Protein AF-G0MZR7-F1 (afdb_monomer_lite)

Secondary structure (DSSP, 8-state):
-------HHHHHHHHHHHHHHHHHHHHHHHHHHHHHHHHHHHHHHHHTTTTS-HHHHHHHHHHHHHHHHHTTTHHHHHHHHHHHHHHHHHHHHHHHHHT---HHHHHHHHHHH--

Radius of gyration: 26.28 Å; chains: 1; bounding box: 62×35×74 Å

Sequence (115 aa):
MVHNVYDTESRYKSYESYLATKAVCIIILSQVVCLFATSAVPMVFKQFQNEMPPIVYHLVIAYQAGLTYANFLVPIIIWYQTDRISERRRIMINKLKEQTESADDHFASLEIYWR

Structure (mmCIF, N/CA/C/O backbone):
data_AF-G0MZR7-F1
#
_entry.id   AF-G0MZR7-F1
#
loop_
_atom_site.group_PDB
_atom_site.id
_atom_site.type_symbol
_atom_site.label_atom_id
_atom_site.label_alt_id
_atom_site.label_comp_id
_atom_site.label_asym_id
_atom_site.label_entity_id
_atom_site.label_seq_id
_atom_site.pdbx_PDB_ins_code
_atom_site.Cartn_x
_atom_site.Cartn_y
_atom_site.Cartn_z
_atom_site.occupancy
_atom_site.B_iso_or_equiv
_atom_site.auth_seq_id
_atom_site.auth_comp_id
_atom_site.auth_asym_id
_atom_site.auth_atom_id
_atom_site.pdbx_PDB_model_num
ATOM 1 N N . MET A 1 1 ? 41.583 9.448 -25.853 1.00 38.22 1 MET A N 1
ATOM 2 C CA . MET A 1 1 ? 40.249 9.758 -26.406 1.00 38.22 1 MET A CA 1
ATOM 3 C C . MET A 1 1 ? 39.275 8.756 -25.799 1.00 38.22 1 MET A C 1
ATOM 5 O O . MET A 1 1 ? 39.161 7.645 -26.293 1.00 38.22 1 MET A O 1
ATOM 9 N N . VAL A 1 2 ? 38.707 9.073 -24.633 1.00 40.06 2 VAL A N 1
ATOM 10 C CA . VAL A 1 2 ? 37.768 8.171 -23.948 1.00 40.06 2 VAL A CA 1
ATOM 11 C C . VAL A 1 2 ? 36.436 8.305 -24.674 1.00 40.06 2 VAL A C 1
ATOM 13 O O . VAL A 1 2 ? 35.777 9.334 -24.557 1.00 40.06 2 VAL A O 1
ATOM 16 N N . HIS A 1 3 ? 36.076 7.308 -25.482 1.00 42.59 3 HIS A N 1
ATOM 17 C CA . HIS A 1 3 ? 34.699 7.147 -25.937 1.00 42.59 3 HIS A CA 1
ATOM 18 C C . HIS A 1 3 ? 33.857 6.883 -24.687 1.00 42.59 3 HIS A C 1
ATOM 20 O O . HIS A 1 3 ? 33.783 5.757 -24.202 1.00 42.59 3 HIS A O 1
ATOM 26 N N . ASN A 1 4 ? 33.275 7.942 -24.125 1.00 48.44 4 ASN A N 1
ATOM 27 C CA . ASN A 1 4 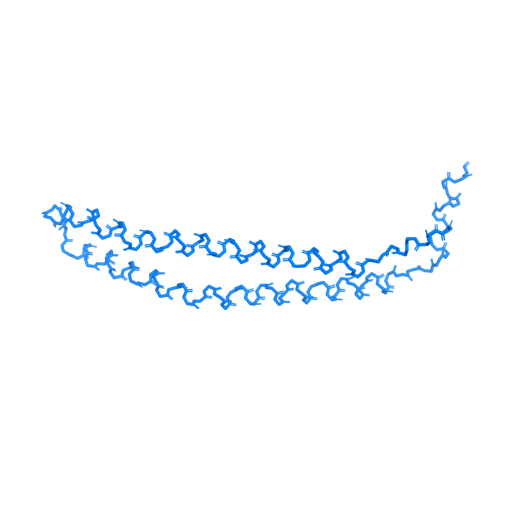? 32.196 7.824 -23.158 1.00 48.44 4 ASN A CA 1
ATOM 28 C C . ASN A 1 4 ? 30.979 7.336 -23.947 1.00 48.44 4 ASN A C 1
ATOM 30 O O . ASN A 1 4 ? 30.172 8.137 -24.415 1.00 48.44 4 ASN A O 1
ATOM 34 N N . VAL A 1 5 ? 30.934 6.028 -24.214 1.00 55.22 5 VAL A N 1
ATOM 35 C CA . VAL A 1 5 ? 29.767 5.369 -24.798 1.00 55.22 5 VAL A CA 1
ATOM 36 C C . VAL A 1 5 ? 28.619 5.699 -23.859 1.00 55.22 5 VAL A C 1
ATOM 38 O O . VAL A 1 5 ? 28.628 5.307 -22.695 1.00 55.22 5 VAL A O 1
ATOM 41 N N . TYR A 1 6 ? 27.698 6.533 -24.336 1.00 52.56 6 TYR A N 1
ATOM 42 C CA . TYR A 1 6 ? 26.562 7.006 -23.564 1.00 52.56 6 TYR A CA 1
ATOM 43 C C . TYR A 1 6 ? 25.632 5.810 -23.346 1.00 52.56 6 TYR A C 1
ATOM 45 O O . TYR A 1 6 ? 24.754 5.525 -24.159 1.00 52.56 6 TYR A O 1
ATOM 53 N N . ASP A 1 7 ? 25.904 5.050 -22.286 1.00 58.25 7 ASP A N 1
ATOM 54 C CA . ASP A 1 7 ? 25.252 3.780 -22.007 1.00 58.25 7 ASP A CA 1
ATOM 55 C C . ASP A 1 7 ? 23.853 4.041 -21.445 1.00 58.25 7 ASP A C 1
ATOM 57 O O . ASP A 1 7 ? 23.613 4.151 -20.234 1.00 58.25 7 ASP A O 1
ATOM 61 N N . THR A 1 8 ? 22.931 4.240 -22.383 1.00 62.47 8 THR A N 1
ATOM 62 C CA . THR A 1 8 ? 21.508 4.460 -22.137 1.00 62.47 8 THR A CA 1
ATOM 63 C C . THR A 1 8 ? 20.928 3.348 -21.270 1.00 62.47 8 THR A C 1
ATOM 65 O O . THR A 1 8 ? 20.124 3.639 -20.383 1.00 62.47 8 THR A O 1
ATOM 68 N N . GLU A 1 9 ? 21.393 2.109 -21.429 1.00 62.38 9 GLU A N 1
ATOM 69 C CA . GLU A 1 9 ? 20.924 0.952 -20.669 1.00 62.38 9 GLU A CA 1
ATOM 70 C C . GLU A 1 9 ? 21.202 1.110 -19.163 1.00 62.38 9 GLU A C 1
ATOM 72 O O . GLU A 1 9 ? 20.303 0.920 -18.336 1.00 62.38 9 GLU A O 1
ATOM 77 N N . SER A 1 10 ? 22.400 1.581 -18.793 1.00 63.94 10 SER A N 1
ATOM 78 C CA . SER A 1 10 ? 22.762 1.831 -17.386 1.00 63.94 10 SER A CA 1
ATOM 79 C C . SER A 1 10 ? 21.918 2.940 -16.737 1.00 63.94 10 SER A C 1
ATOM 81 O O . SER A 1 10 ? 21.515 2.841 -15.568 1.00 63.94 10 SER A O 1
ATOM 83 N N . ARG A 1 11 ? 21.593 3.990 -17.504 1.00 65.75 11 ARG A N 1
ATOM 84 C CA . ARG A 1 11 ? 20.815 5.139 -17.023 1.00 65.75 11 ARG A CA 1
ATOM 85 C C . ARG A 1 11 ? 19.345 4.770 -16.842 1.00 65.75 11 ARG A C 1
ATOM 87 O O . ARG A 1 11 ? 18.748 5.131 -15.827 1.00 65.75 11 ARG A O 1
ATOM 94 N N . TYR A 1 12 ? 18.788 3.995 -17.771 1.00 64.56 12 TYR A N 1
ATOM 95 C CA . TYR A 1 12 ? 17.428 3.467 -17.661 1.00 64.56 12 TYR A CA 1
ATOM 96 C C . TYR A 1 12 ? 17.287 2.491 -16.489 1.00 64.56 12 TYR A C 1
ATOM 98 O O . TYR A 1 12 ? 16.330 2.603 -15.724 1.00 64.56 12 TYR A O 1
ATOM 106 N N . LYS A 1 13 ? 18.269 1.607 -16.274 1.00 71.12 13 LYS A N 1
ATOM 107 C CA . LYS A 1 13 ? 18.287 0.678 -15.132 1.00 71.12 13 LYS A CA 1
ATOM 108 C C . LYS A 1 13 ? 18.361 1.401 -13.784 1.00 71.12 13 LYS A C 1
ATOM 110 O O . LYS A 1 13 ? 17.680 1.016 -12.830 1.00 71.12 13 LYS A O 1
ATOM 115 N N . SER A 1 14 ? 19.148 2.474 -13.704 1.00 72.25 14 SER A N 1
ATOM 116 C CA . SER A 1 14 ? 19.223 3.315 -12.501 1.00 72.25 14 SER A CA 1
ATOM 117 C C . SER A 1 14 ? 17.907 4.051 -12.236 1.00 72.25 14 SER A C 1
ATOM 119 O O . SER A 1 14 ? 17.446 4.097 -11.097 1.00 72.25 14 SER A O 1
ATOM 121 N N . TYR A 1 15 ? 17.260 4.577 -13.280 1.00 70.44 15 TYR A N 1
ATOM 122 C CA . TYR A 1 15 ? 15.958 5.236 -13.161 1.00 70.44 15 TYR A CA 1
ATOM 123 C C . TYR A 1 15 ? 14.841 4.264 -12.745 1.00 70.44 15 TYR A C 1
ATOM 125 O O . TYR A 1 15 ? 14.002 4.600 -11.913 1.00 70.44 15 TYR A O 1
ATOM 133 N N . GLU A 1 16 ? 14.856 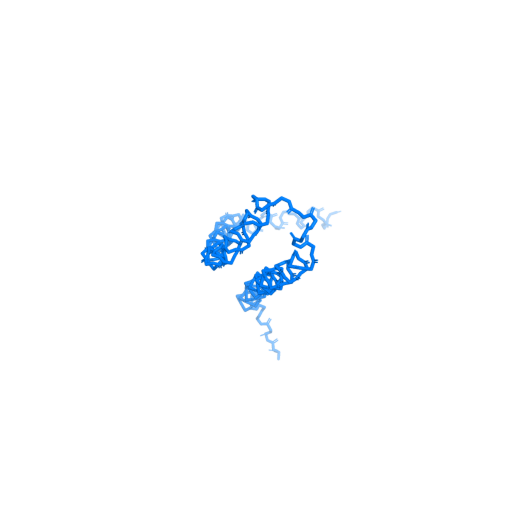3.036 -13.263 1.00 65.88 16 GLU A N 1
ATOM 134 C CA . GLU A 1 16 ? 13.931 1.966 -12.875 1.00 65.88 16 GLU A CA 1
ATOM 135 C C . GLU A 1 16 ? 14.123 1.549 -11.417 1.00 65.88 16 GLU A C 1
ATOM 137 O O . GLU A 1 16 ? 13.154 1.460 -10.663 1.00 65.88 16 GLU A O 1
ATOM 142 N N . SER A 1 17 ? 15.377 1.381 -10.994 1.00 74.19 17 SER A N 1
ATOM 143 C CA . SER A 1 17 ? 15.709 1.076 -9.600 1.00 74.19 17 SER A CA 1
ATOM 144 C C . SER A 1 17 ? 15.252 2.202 -8.671 1.00 74.19 17 SER A C 1
ATOM 146 O O . SER A 1 17 ? 14.698 1.940 -7.605 1.00 74.19 17 SER A O 1
ATOM 148 N N . TYR A 1 18 ? 15.405 3.459 -9.096 1.00 79.06 18 TYR A N 1
ATOM 149 C CA . TYR A 1 18 ? 14.901 4.620 -8.368 1.00 79.06 18 TYR A CA 1
ATOM 150 C C . TYR A 1 18 ? 13.370 4.636 -8.276 1.00 79.06 18 TYR A C 1
ATOM 152 O O . TYR A 1 18 ? 12.828 4.839 -7.191 1.00 79.06 18 TYR A O 1
ATOM 160 N N . LEU A 1 19 ? 12.656 4.394 -9.381 1.00 73.62 19 LEU A N 1
ATOM 161 C CA . LEU A 1 19 ? 11.192 4.417 -9.403 1.00 73.62 19 LEU A CA 1
ATOM 162 C C . LEU A 1 19 ? 10.593 3.276 -8.569 1.00 73.62 19 LEU A C 1
ATOM 164 O O . LEU A 1 19 ? 9.656 3.506 -7.802 1.00 73.62 19 LEU A O 1
ATOM 168 N N . ALA A 1 20 ? 11.179 2.079 -8.655 1.00 75.12 20 ALA A N 1
ATOM 169 C CA . ALA A 1 20 ? 10.824 0.941 -7.815 1.00 75.12 20 ALA A CA 1
ATOM 170 C C . ALA A 1 20 ? 11.090 1.240 -6.331 1.00 75.12 20 ALA A C 1
ATOM 172 O O . ALA A 1 20 ? 10.210 1.043 -5.496 1.00 75.12 20 ALA A O 1
ATOM 173 N N . THR A 1 21 ? 12.258 1.802 -6.003 1.00 80.62 21 THR A N 1
ATOM 174 C CA . THR A 1 21 ? 12.602 2.191 -4.624 1.00 80.62 21 THR A CA 1
ATOM 175 C C . THR A 1 21 ? 11.652 3.260 -4.092 1.00 80.62 21 THR A C 1
ATOM 177 O O . THR A 1 21 ? 11.179 3.155 -2.965 1.00 80.62 21 THR A O 1
ATOM 180 N N . LYS A 1 22 ? 11.297 4.260 -4.907 1.00 80.88 22 LYS A N 1
ATOM 181 C CA . LYS A 1 22 ? 10.324 5.297 -4.543 1.00 80.88 22 LYS A CA 1
ATOM 182 C C . LYS A 1 22 ? 8.955 4.694 -4.228 1.00 80.88 22 LYS A C 1
ATOM 184 O O . LYS A 1 22 ? 8.345 5.082 -3.233 1.00 80.88 22 LYS A O 1
ATOM 189 N N . ALA A 1 23 ? 8.481 3.752 -5.046 1.00 78.00 23 ALA A N 1
ATOM 190 C CA . ALA A 1 23 ? 7.233 3.041 -4.786 1.00 78.00 23 ALA A CA 1
ATOM 191 C C . ALA A 1 23 ? 7.312 2.270 -3.460 1.00 78.00 23 ALA A C 1
ATOM 193 O O . ALA A 1 23 ? 6.470 2.471 -2.589 1.00 78.00 23 ALA A O 1
ATOM 194 N N . VAL A 1 24 ? 8.368 1.478 -3.254 1.00 80.94 24 VAL A N 1
ATOM 195 C CA . VAL A 1 24 ? 8.594 0.734 -2.003 1.00 80.94 24 VAL A CA 1
ATOM 196 C C . VAL A 1 24 ? 8.638 1.667 -0.786 1.00 80.94 24 VAL A C 1
ATOM 198 O O . VAL A 1 24 ? 7.983 1.385 0.215 1.00 80.94 24 VAL A O 1
ATOM 201 N N . CYS A 1 25 ? 9.321 2.812 -0.870 1.00 83.44 25 CYS A N 1
ATOM 202 C CA . CYS A 1 25 ? 9.353 3.808 0.204 1.00 83.44 25 CYS A CA 1
ATOM 203 C C . CYS A 1 25 ? 7.963 4.363 0.542 1.00 83.44 25 CYS A C 1
ATOM 205 O O . CYS A 1 25 ? 7.630 4.468 1.721 1.00 83.44 25 CYS A O 1
ATOM 207 N N . ILE A 1 26 ? 7.139 4.693 -0.460 1.00 80.62 26 ILE A N 1
ATOM 208 C CA . ILE A 1 26 ? 5.761 5.160 -0.230 1.00 80.62 26 ILE A CA 1
ATOM 209 C C . ILE A 1 26 ? 4.945 4.085 0.494 1.00 80.62 26 ILE A C 1
ATOM 211 O O . ILE A 1 26 ? 4.191 4.406 1.413 1.00 80.62 26 ILE A O 1
ATOM 215 N N . ILE A 1 27 ? 5.132 2.811 0.138 1.00 80.75 27 ILE A N 1
ATOM 216 C CA . ILE A 1 27 ? 4.465 1.713 0.837 1.00 80.75 27 ILE A CA 1
ATOM 217 C C . ILE A 1 27 ? 4.916 1.626 2.288 1.00 80.75 27 ILE A C 1
ATOM 219 O O . ILE A 1 27 ? 4.059 1.569 3.169 1.00 80.75 27 ILE A O 1
ATOM 223 N N . ILE A 1 28 ? 6.224 1.622 2.544 1.00 84.81 28 ILE A N 1
ATOM 224 C CA . ILE A 1 28 ? 6.751 1.516 3.908 1.00 84.81 28 ILE A CA 1
ATOM 225 C C . ILE A 1 28 ? 6.170 2.642 4.768 1.00 84.81 28 ILE A C 1
ATOM 227 O O . ILE A 1 28 ? 5.664 2.383 5.856 1.00 84.81 28 ILE A O 1
ATOM 231 N N . LEU A 1 29 ? 6.140 3.873 4.247 1.00 86.56 29 LEU A N 1
ATOM 232 C CA . LEU A 1 29 ? 5.516 5.004 4.934 1.00 86.56 29 LEU A CA 1
ATOM 233 C C . LEU A 1 29 ? 4.019 4.777 5.182 1.00 86.56 29 LEU A C 1
ATOM 235 O O . LEU A 1 29 ? 3.548 5.001 6.295 1.00 86.56 29 LEU A O 1
ATOM 239 N N . SER A 1 30 ? 3.272 4.285 4.189 1.00 84.38 30 SER A N 1
ATOM 240 C CA . SER A 1 30 ? 1.842 3.987 4.352 1.00 84.38 30 SER A CA 1
ATOM 241 C C . SER A 1 30 ? 1.577 2.909 5.411 1.00 84.38 30 SER A C 1
ATOM 243 O O . SER A 1 30 ? 0.642 3.045 6.200 1.00 84.38 30 SER A O 1
ATOM 245 N N . GLN A 1 31 ? 2.429 1.881 5.489 1.00 84.31 31 GLN A N 1
ATOM 246 C CA . GLN A 1 31 ? 2.323 0.814 6.482 1.00 84.31 31 GLN A CA 1
ATOM 247 C C . GLN A 1 31 ? 2.662 1.320 7.882 1.00 84.31 31 GLN A C 1
ATOM 249 O O . GLN A 1 31 ? 1.943 1.007 8.827 1.00 84.31 31 GLN A O 1
ATOM 254 N N . VAL A 1 32 ? 3.702 2.148 8.017 1.00 88.44 32 VAL A N 1
ATOM 255 C CA . VAL A 1 32 ? 4.042 2.802 9.289 1.00 88.44 32 VAL A CA 1
ATOM 256 C C . VAL A 1 32 ? 2.867 3.646 9.783 1.00 88.44 32 VAL A C 1
ATOM 258 O O . VAL A 1 32 ? 2.488 3.535 10.947 1.00 88.44 32 VAL A O 1
ATOM 261 N N . VAL A 1 33 ? 2.234 4.426 8.902 1.00 87.44 33 VAL A N 1
ATOM 262 C CA . VAL A 1 33 ? 1.047 5.226 9.245 1.00 87.44 33 VAL A CA 1
ATOM 263 C C . VAL A 1 33 ? -0.135 4.338 9.645 1.00 87.44 33 VAL A C 1
ATOM 265 O O . VAL A 1 33 ? -0.780 4.613 10.656 1.00 87.44 33 VAL A O 1
ATOM 268 N N . CYS A 1 34 ? -0.407 3.253 8.914 1.00 86.44 34 CYS A N 1
ATOM 269 C CA . CYS A 1 34 ? -1.499 2.331 9.248 1.00 86.44 34 CYS A CA 1
ATOM 270 C C . CYS A 1 34 ? -1.276 1.626 10.592 1.00 86.44 34 CYS A C 1
ATOM 272 O O . CYS A 1 34 ? -2.207 1.517 11.391 1.00 86.44 34 CYS A O 1
ATOM 274 N N . LEU A 1 35 ? -0.052 1.172 10.872 1.00 87.50 35 LEU A N 1
ATOM 275 C CA . LEU A 1 35 ? 0.301 0.546 12.149 1.00 87.50 35 LEU A CA 1
ATOM 276 C C . LEU A 1 35 ? 0.213 1.544 13.304 1.00 87.50 35 LEU A C 1
ATOM 278 O O . LEU A 1 35 ? -0.326 1.218 14.362 1.00 87.50 35 LEU A O 1
ATOM 282 N N . PHE A 1 36 ? 0.676 2.776 13.084 1.00 90.12 36 PHE A N 1
ATOM 283 C CA . PHE A 1 36 ? 0.535 3.849 14.059 1.00 90.12 36 PHE A CA 1
ATOM 284 C C . PHE A 1 36 ? -0.940 4.126 14.366 1.00 90.12 36 PHE A C 1
ATOM 286 O O . PHE A 1 36 ? -1.322 4.145 15.533 1.00 90.12 36 PHE A O 1
ATOM 293 N N . ALA A 1 37 ? -1.788 4.253 13.341 1.00 87.19 37 ALA A N 1
ATOM 294 C CA . ALA A 1 37 ? -3.226 4.452 13.513 1.00 87.19 37 ALA A CA 1
ATOM 295 C C . ALA A 1 37 ? -3.894 3.274 14.243 1.00 87.19 37 ALA A C 1
ATOM 297 O O . ALA A 1 37 ? -4.688 3.493 15.156 1.00 87.19 37 ALA A O 1
ATOM 298 N N . THR A 1 38 ? -3.521 2.036 13.903 1.00 87.94 38 THR A N 1
ATOM 299 C CA . THR A 1 38 ? -4.049 0.820 14.546 1.00 87.94 38 THR A CA 1
ATOM 300 C C . THR A 1 38 ? -3.729 0.783 16.043 1.00 87.94 38 THR A C 1
ATOM 302 O O . THR A 1 38 ? -4.525 0.273 16.820 1.00 87.94 38 THR A O 1
ATOM 305 N N . SER A 1 39 ? -2.592 1.340 16.466 1.00 87.06 39 SER A N 1
ATOM 306 C CA . SER A 1 39 ? -2.201 1.410 17.880 1.00 87.06 39 SER A CA 1
ATOM 307 C C . SER A 1 39 ? -2.791 2.632 18.600 1.00 87.06 39 SER A C 1
ATOM 309 O O . SER A 1 39 ? -3.366 2.516 19.684 1.00 87.06 39 SER A O 1
ATOM 311 N N . ALA A 1 40 ? -2.702 3.812 17.983 1.00 89.56 40 ALA A N 1
ATOM 312 C CA . ALA A 1 40 ? -3.096 5.076 18.598 1.00 89.56 40 ALA A CA 1
ATOM 313 C C . ALA A 1 40 ? -4.619 5.226 18.731 1.00 89.56 40 ALA A C 1
ATOM 315 O O . ALA A 1 40 ? -5.102 5.726 19.746 1.00 89.56 40 ALA A O 1
ATOM 316 N N . VAL A 1 41 ? -5.396 4.777 17.738 1.00 88.00 41 VAL A N 1
ATOM 317 C CA . VAL A 1 41 ? -6.858 4.950 17.739 1.00 88.00 41 VAL A CA 1
ATOM 318 C C . VAL A 1 41 ? -7.524 4.181 18.888 1.00 88.00 41 VAL A C 1
ATOM 320 O O . VAL A 1 41 ? -8.241 4.816 19.660 1.00 88.00 41 VAL A O 1
ATOM 323 N N . PRO A 1 42 ? -7.270 2.876 19.109 1.00 85.56 42 PRO A N 1
ATOM 324 C CA . PRO A 1 42 ? -7.825 2.170 20.264 1.00 85.56 42 PRO A CA 1
ATOM 325 C C . PRO A 1 42 ? -7.376 2.769 21.599 1.00 85.56 42 PRO A C 1
ATOM 327 O O . PRO A 1 42 ? -8.158 2.790 22.547 1.00 85.56 42 PRO A O 1
ATOM 330 N N . MET A 1 43 ? -6.141 3.280 21.676 1.00 87.50 43 MET A N 1
ATOM 331 C CA . MET A 1 43 ? -5.613 3.920 22.883 1.00 87.50 43 MET A CA 1
ATOM 332 C C . MET A 1 43 ? -6.423 5.165 23.265 1.00 87.50 43 MET A C 1
ATOM 334 O O . MET A 1 43 ? -6.845 5.285 24.414 1.00 87.50 43 MET A O 1
ATOM 338 N N . VAL A 1 44 ? -6.690 6.051 22.301 1.00 88.06 44 VAL A N 1
ATOM 339 C CA . VAL A 1 44 ? -7.518 7.249 22.511 1.00 88.06 44 VAL A CA 1
ATOM 340 C C . VAL A 1 44 ? -8.963 6.855 22.812 1.00 88.06 44 VAL A C 1
ATOM 342 O O . VAL A 1 44 ? -9.544 7.320 23.785 1.00 88.06 44 VAL A O 1
ATOM 345 N N . PHE A 1 45 ? -9.545 5.939 22.037 1.00 85.25 45 PHE A N 1
ATOM 346 C CA . PHE A 1 45 ? -10.945 5.538 22.209 1.00 85.25 45 PHE A CA 1
ATOM 347 C C . PHE A 1 45 ? -11.206 4.837 23.544 1.00 85.25 45 PHE A C 1
ATOM 349 O O . PHE A 1 45 ? -12.294 4.959 24.100 1.00 85.25 45 PHE A O 1
ATOM 356 N N . LYS A 1 46 ? -10.208 4.145 24.103 1.00 84.25 46 LYS A N 1
ATOM 357 C CA . LYS A 1 46 ? -10.303 3.563 25.443 1.00 84.25 46 LYS A CA 1
ATOM 358 C C . LYS A 1 46 ? -10.434 4.632 26.536 1.00 84.25 46 LYS A C 1
ATOM 360 O O . LYS A 1 46 ? -11.092 4.374 27.537 1.00 84.25 46 LYS A O 1
ATOM 365 N N . GLN A 1 47 ? -9.868 5.828 26.350 1.00 86.88 47 GLN A N 1
ATOM 366 C CA . GLN A 1 47 ? -10.039 6.933 27.306 1.00 86.88 47 GLN A CA 1
ATOM 367 C C . GLN A 1 47 ? -11.477 7.471 27.322 1.00 86.88 47 GLN A C 1
ATOM 369 O O . GLN A 1 47 ? -11.961 7.866 28.377 1.00 86.88 47 GLN A O 1
ATOM 374 N N . PHE A 1 48 ? -12.181 7.411 26.188 1.00 84.38 48 PHE A N 1
ATOM 375 C CA . PHE A 1 48 ? -13.567 7.877 26.041 1.00 84.38 48 PHE A CA 1
ATOM 376 C C . PHE A 1 48 ? -14.606 6.748 26.124 1.00 84.38 48 PHE A C 1
ATOM 378 O O . PHE A 1 48 ? -15.777 6.950 25.809 1.00 84.38 48 PHE A O 1
ATOM 385 N N . GLN A 1 49 ? -14.203 5.549 26.561 1.00 77.38 49 GLN A N 1
ATOM 386 C CA . GLN A 1 49 ? -15.051 4.353 26.539 1.00 77.38 49 GLN A CA 1
ATOM 387 C C . GLN A 1 49 ? -16.367 4.530 27.317 1.00 77.38 49 GLN A C 1
ATOM 389 O O . GLN A 1 49 ? -17.387 3.982 26.914 1.00 77.38 49 GLN A O 1
ATOM 394 N N . ASN A 1 50 ? -16.357 5.306 28.405 1.00 80.69 50 ASN A N 1
ATOM 395 C CA . ASN A 1 50 ? -17.536 5.520 29.251 1.00 80.69 50 ASN A CA 1
ATOM 396 C C . ASN A 1 50 ? -18.550 6.510 28.654 1.00 80.69 50 ASN A C 1
ATOM 398 O O . ASN A 1 50 ? -19.709 6.503 29.056 1.00 80.69 50 ASN A O 1
ATOM 402 N N . GLU 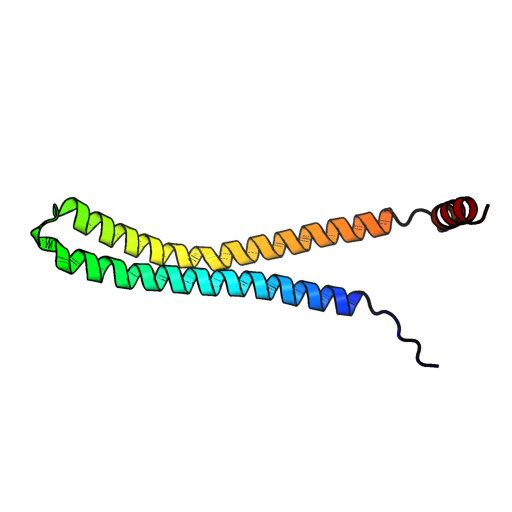A 1 51 ? -18.128 7.350 27.707 1.00 85.38 51 GLU A N 1
ATOM 403 C CA . GLU A 1 51 ? -18.987 8.346 27.052 1.00 85.38 51 GLU A CA 1
ATOM 404 C C . GLU A 1 51 ? -19.523 7.854 25.698 1.00 85.38 51 GLU A C 1
ATOM 406 O O . GLU A 1 51 ? -20.388 8.488 25.095 1.00 85.38 51 GLU A O 1
ATOM 411 N N . MET A 1 52 ? -19.029 6.709 25.214 1.00 80.50 52 MET A N 1
ATOM 412 C CA . MET A 1 52 ? -19.382 6.160 23.909 1.00 80.50 52 MET A CA 1
ATOM 413 C C . MET A 1 52 ? -20.369 4.990 23.997 1.00 80.50 52 MET A C 1
ATOM 415 O O . MET A 1 52 ? -20.248 4.126 24.867 1.00 80.50 52 MET A O 1
ATOM 419 N N . PRO A 1 53 ? -21.296 4.868 23.029 1.00 87.19 53 PRO A N 1
ATOM 420 C CA . PRO A 1 53 ? -22.089 3.659 22.867 1.00 87.19 53 PRO A CA 1
ATOM 421 C C . PRO A 1 53 ? -21.184 2.438 22.592 1.00 87.19 53 PRO A C 1
ATOM 423 O O . PRO A 1 53 ? -20.332 2.510 21.698 1.00 87.19 53 PRO A O 1
ATOM 426 N N . PRO A 1 54 ? -21.399 1.285 23.257 1.00 86.62 54 PRO A N 1
ATOM 427 C CA . PRO A 1 54 ? -20.558 0.090 23.101 1.00 86.62 54 PRO A CA 1
ATOM 428 C C . PRO A 1 54 ? -20.447 -0.400 21.653 1.00 86.62 54 PRO A C 1
ATOM 430 O O . PRO A 1 54 ? -19.392 -0.857 21.216 1.00 86.62 54 PRO A O 1
ATOM 433 N N . ILE A 1 55 ? -21.530 -0.257 20.884 1.00 89.19 55 ILE A N 1
ATOM 434 C CA . ILE A 1 55 ? -21.575 -0.591 19.456 1.00 89.19 55 ILE A CA 1
ATOM 435 C C . ILE A 1 55 ? -20.514 0.180 18.668 1.00 89.19 55 ILE A C 1
ATOM 437 O O . ILE A 1 55 ? -19.791 -0.419 17.879 1.00 89.19 55 ILE A O 1
ATOM 441 N N . VAL A 1 56 ? -20.385 1.488 18.901 1.00 86.38 56 VAL A N 1
ATOM 442 C CA . VAL A 1 56 ? -19.431 2.336 18.172 1.00 86.38 56 VAL A CA 1
ATOM 443 C C . VAL A 1 56 ? -18.000 1.949 18.538 1.00 86.38 56 VAL A C 1
ATOM 445 O O . VAL A 1 56 ? -17.156 1.806 17.657 1.00 86.38 56 VAL A O 1
ATOM 448 N N . TYR A 1 57 ? -17.746 1.692 19.822 1.00 85.75 57 TYR A N 1
ATOM 449 C CA . TYR A 1 57 ? -16.436 1.272 20.312 1.00 85.75 57 TYR A CA 1
ATOM 450 C C . TYR A 1 57 ? -15.960 -0.037 19.663 1.00 85.75 57 TYR A C 1
ATOM 452 O O . TYR A 1 57 ? -14.858 -0.103 19.113 1.00 85.75 57 TYR A O 1
ATOM 460 N N . HIS A 1 58 ? -16.806 -1.071 19.659 1.00 87.44 58 HIS A N 1
ATOM 461 C CA . HIS A 1 58 ? -16.456 -2.359 19.056 1.00 87.44 58 HIS A CA 1
ATOM 462 C C . HIS A 1 58 ? -16.275 -2.271 17.539 1.00 87.44 58 HIS A C 1
ATOM 464 O O . HIS A 1 58 ? -15.376 -2.915 16.998 1.00 87.44 58 HIS A O 1
ATOM 470 N N . LEU A 1 59 ? -17.076 -1.450 16.856 1.00 89.31 59 LEU A N 1
ATOM 471 C CA . LEU A 1 59 ? -16.986 -1.269 15.407 1.00 89.31 59 LEU A CA 1
ATOM 472 C C . LEU A 1 59 ? -15.676 -0.571 15.012 1.00 89.31 59 LEU A C 1
ATOM 474 O O . LEU A 1 59 ? -15.025 -0.992 14.060 1.00 89.31 59 LEU A O 1
ATOM 478 N N . VAL A 1 60 ? -15.230 0.425 15.784 1.00 87.44 60 VAL A N 1
ATOM 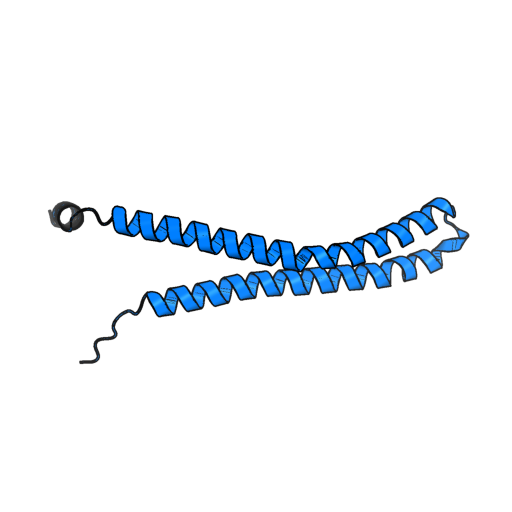479 C CA . VAL A 1 60 ? -13.946 1.113 15.559 1.00 87.44 60 VAL A CA 1
ATOM 480 C C . VAL A 1 60 ? -12.756 0.180 15.782 1.00 87.44 60 VAL A C 1
ATOM 482 O O . VAL A 1 60 ? -11.823 0.176 14.978 1.00 87.44 60 VAL A O 1
ATOM 485 N N . ILE A 1 61 ? -12.787 -0.648 16.830 1.00 85.44 61 ILE A N 1
ATOM 486 C CA . ILE A 1 61 ? -11.725 -1.637 17.072 1.00 85.44 61 ILE A CA 1
ATOM 487 C C . ILE A 1 61 ? -11.691 -2.687 15.956 1.00 85.44 61 ILE A C 1
ATOM 489 O O . ILE A 1 61 ? -10.617 -2.994 15.438 1.00 85.44 61 ILE A O 1
ATOM 493 N N . ALA A 1 62 ? -12.853 -3.202 15.544 1.00 87.44 62 ALA A N 1
ATOM 494 C CA . ALA A 1 62 ? -12.948 -4.154 14.441 1.00 87.44 62 ALA A CA 1
ATOM 495 C C . ALA A 1 62 ? -12.458 -3.547 13.115 1.00 87.44 62 ALA A C 1
ATOM 497 O O . ALA A 1 62 ? -11.733 -4.200 12.365 1.00 87.44 62 ALA A O 1
ATOM 498 N N . TYR A 1 63 ? -12.789 -2.280 12.852 1.00 87.81 63 TYR A N 1
ATOM 499 C CA . TYR A 1 63 ? -12.302 -1.550 11.685 1.00 87.81 63 TYR A CA 1
ATOM 500 C C . TYR A 1 63 ? -10.774 -1.424 11.688 1.00 87.81 63 TYR A C 1
ATOM 502 O O . TYR A 1 63 ? -10.141 -1.664 10.662 1.00 87.81 63 TYR A O 1
ATOM 510 N N . GLN A 1 64 ? -10.162 -1.122 12.838 1.00 86.19 64 GLN A N 1
ATOM 511 C CA . GLN A 1 64 ? -8.704 -1.029 12.924 1.00 86.19 64 GLN A CA 1
ATOM 512 C C . GLN A 1 64 ? -7.991 -2.368 12.726 1.00 86.19 64 GLN A C 1
ATOM 514 O O . GLN A 1 64 ? -6.952 -2.414 12.065 1.00 86.19 64 GLN A O 1
ATOM 519 N N . ALA A 1 65 ? -8.571 -3.468 13.213 1.00 84.38 65 ALA A N 1
ATOM 520 C CA . ALA A 1 65 ? -8.083 -4.809 12.893 1.00 84.38 65 ALA A CA 1
ATOM 521 C C . ALA A 1 65 ? -8.166 -5.091 11.378 1.00 84.38 65 ALA A C 1
ATOM 523 O O . ALA A 1 65 ? -7.230 -5.616 10.776 1.00 84.38 65 ALA A O 1
ATOM 524 N N . GLY A 1 66 ? -9.256 -4.671 10.726 1.00 85.75 66 GLY A N 1
ATOM 525 C CA . GLY A 1 66 ? -9.395 -4.738 9.268 1.00 85.75 66 GLY A CA 1
ATOM 526 C C . GLY A 1 66 ? -8.319 -3.938 8.523 1.00 85.75 66 GLY A C 1
ATOM 527 O O . GLY A 1 66 ? -7.743 -4.432 7.552 1.00 85.75 66 GLY A O 1
ATOM 528 N N . LEU A 1 67 ? -7.991 -2.737 9.009 1.00 83.19 67 LEU A N 1
ATOM 529 C CA . LEU A 1 67 ? -6.946 -1.879 8.441 1.00 83.19 67 LEU A CA 1
ATOM 530 C C . LEU A 1 67 ? -5.561 -2.544 8.499 1.00 83.19 67 LEU A C 1
ATOM 532 O O . LEU A 1 67 ? -4.764 -2.420 7.570 1.00 83.19 67 LEU A O 1
ATOM 536 N N . THR A 1 68 ? -5.284 -3.299 9.565 1.00 82.50 68 THR A N 1
ATOM 537 C CA . THR A 1 68 ? -4.031 -4.052 9.698 1.00 82.50 68 THR A CA 1
ATOM 538 C C . THR A 1 68 ? -3.958 -5.206 8.707 1.00 82.50 68 THR A C 1
ATOM 540 O O . THR A 1 68 ? -2.904 -5.417 8.108 1.00 82.50 68 THR A O 1
ATOM 543 N N . TYR A 1 69 ? -5.067 -5.911 8.472 1.00 83.25 69 TYR A N 1
ATOM 544 C CA . TYR A 1 69 ? -5.115 -6.975 7.466 1.00 83.25 69 TYR A CA 1
ATOM 545 C C . TYR A 1 69 ? -5.000 -6.448 6.030 1.00 83.25 69 TYR A C 1
ATOM 547 O O . TYR A 1 69 ? -4.400 -7.107 5.182 1.00 83.25 69 TYR A O 1
ATOM 555 N N . ALA A 1 70 ? -5.488 -5.237 5.749 1.00 82.00 70 ALA A N 1
ATOM 556 C CA . ALA A 1 70 ? -5.325 -4.611 4.437 1.00 82.00 70 ALA A CA 1
ATOM 557 C C . ALA A 1 70 ? -3.844 -4.417 4.049 1.00 82.00 70 ALA A C 1
ATOM 559 O O . ALA A 1 70 ? -3.510 -4.453 2.863 1.00 82.00 70 ALA A O 1
ATOM 560 N N . ASN A 1 71 ? -2.933 -4.313 5.028 1.00 80.81 71 ASN A N 1
ATOM 561 C CA . ASN A 1 71 ? -1.494 -4.211 4.767 1.00 80.81 71 ASN A CA 1
ATOM 562 C C . ASN A 1 71 ? -0.917 -5.434 4.033 1.00 80.81 71 ASN A C 1
ATOM 564 O O . ASN A 1 71 ? 0.089 -5.285 3.340 1.00 80.81 71 ASN A O 1
ATOM 568 N N . PHE A 1 72 ? -1.548 -6.613 4.117 1.00 80.88 72 PHE A N 1
ATOM 569 C CA . PHE A 1 72 ? -1.126 -7.802 3.362 1.00 80.88 72 PHE A CA 1
ATOM 570 C C . PHE A 1 72 ? -1.367 -7.675 1.853 1.00 80.88 72 PHE A C 1
ATOM 572 O O . PHE A 1 72 ? -0.661 -8.299 1.065 1.00 80.88 72 PHE A O 1
ATOM 579 N N . LEU A 1 73 ? -2.330 -6.848 1.434 1.00 82.44 73 LEU A N 1
ATOM 580 C CA . LEU A 1 73 ? -2.608 -6.596 0.017 1.00 82.44 73 LEU A CA 1
ATOM 581 C C . LEU A 1 73 ? -1.635 -5.583 -0.588 1.00 82.44 73 LEU A C 1
ATOM 583 O O . LEU A 1 73 ? -1.453 -5.548 -1.803 1.00 82.44 73 LEU A O 1
ATOM 587 N N . VAL A 1 74 ? -0.985 -4.775 0.250 1.00 79.06 74 VAL A N 1
ATOM 588 C CA . VAL A 1 74 ? -0.109 -3.699 -0.207 1.00 79.06 74 VAL A CA 1
ATOM 589 C C . VAL A 1 74 ? 1.044 -4.230 -1.072 1.00 79.06 74 VAL A C 1
ATOM 591 O O . VAL A 1 74 ? 1.148 -3.744 -2.195 1.00 79.06 74 VAL A O 1
ATOM 594 N N . PRO A 1 75 ? 1.836 -5.255 -0.675 1.00 75.00 75 PRO A N 1
ATOM 595 C CA . PRO A 1 75 ? 2.886 -5.841 -1.521 1.00 75.00 75 PRO A CA 1
ATOM 596 C C . PRO A 1 75 ? 2.392 -6.327 -2.889 1.00 75.00 75 PRO A C 1
ATOM 598 O O . PRO A 1 75 ? 3.077 -6.138 -3.894 1.00 75.00 75 PRO A O 1
ATOM 601 N N . ILE A 1 76 ? 1.189 -6.908 -2.936 1.00 82.81 76 ILE A N 1
ATOM 602 C CA . ILE A 1 76 ? 0.564 -7.399 -4.171 1.00 82.81 76 ILE A CA 1
ATOM 603 C C . ILE A 1 76 ? 0.266 -6.223 -5.108 1.00 82.81 76 ILE A C 1
ATOM 605 O O . ILE A 1 76 ? 0.564 -6.286 -6.300 1.00 82.81 76 ILE A O 1
ATOM 609 N N . ILE A 1 77 ? -0.257 -5.120 -4.563 1.00 81.62 77 ILE A N 1
ATOM 610 C CA . ILE A 1 77 ? -0.518 -3.891 -5.321 1.00 81.62 77 ILE A CA 1
ATOM 611 C C . ILE A 1 77 ? 0.790 -3.297 -5.860 1.00 81.62 77 ILE A C 1
ATOM 613 O O . ILE A 1 77 ? 0.814 -2.862 -7.011 1.00 81.62 77 ILE A O 1
ATOM 617 N N . ILE A 1 78 ? 1.885 -3.303 -5.085 1.00 76.19 78 ILE A N 1
ATOM 618 C CA . ILE A 1 78 ? 3.194 -2.830 -5.582 1.00 76.19 78 ILE A CA 1
ATOM 619 C C . ILE A 1 78 ? 3.643 -3.680 -6.749 1.00 76.19 78 ILE A C 1
ATOM 621 O O . ILE A 1 78 ? 4.009 -3.141 -7.786 1.00 76.19 78 ILE A O 1
ATOM 625 N N . TRP A 1 79 ? 3.639 -4.999 -6.564 1.00 78.44 79 TRP A N 1
ATOM 626 C CA . TRP A 1 79 ? 4.132 -5.920 -7.570 1.00 78.44 79 TRP A CA 1
ATOM 627 C C . TRP A 1 79 ? 3.374 -5.726 -8.883 1.00 78.44 79 TRP A C 1
ATOM 629 O O . TRP A 1 79 ? 3.996 -5.518 -9.921 1.00 78.44 79 TRP A O 1
ATOM 639 N N . TYR A 1 80 ? 2.045 -5.637 -8.806 1.00 83.56 80 TYR A N 1
ATOM 640 C CA . TYR A 1 80 ? 1.196 -5.351 -9.956 1.00 83.56 80 TYR A CA 1
ATOM 641 C C . TYR A 1 80 ? 1.513 -4.001 -10.619 1.00 83.56 80 TYR A C 1
ATOM 643 O O . TYR A 1 80 ? 1.626 -3.917 -11.840 1.00 83.56 80 TYR A O 1
ATOM 651 N N . GLN A 1 81 ? 1.687 -2.927 -9.845 1.00 77.31 81 GLN A N 1
ATOM 652 C CA . GLN A 1 81 ? 1.992 -1.607 -10.411 1.00 77.31 81 GLN A CA 1
ATOM 653 C C . GLN A 1 81 ? 3.393 -1.553 -11.029 1.00 77.31 81 GLN A C 1
ATOM 655 O O . GLN A 1 81 ? 3.565 -0.970 -12.099 1.00 77.31 81 GLN A O 1
ATOM 660 N N . THR A 1 82 ? 4.382 -2.184 -10.397 1.00 76.31 82 THR A N 1
ATOM 661 C CA . THR A 1 82 ? 5.745 -2.305 -10.926 1.00 76.31 82 THR A CA 1
ATOM 662 C C . THR A 1 82 ? 5.758 -3.095 -12.231 1.00 76.31 82 THR A C 1
ATOM 664 O O . THR A 1 82 ? 6.414 -2.677 -13.188 1.00 76.31 82 THR A O 1
ATOM 667 N N . ASP A 1 83 ? 5.001 -4.190 -12.306 1.00 79.69 83 ASP A N 1
ATOM 668 C CA . ASP A 1 83 ? 4.877 -4.994 -13.522 1.00 79.69 83 ASP A CA 1
ATOM 669 C C . ASP A 1 83 ? 4.230 -4.188 -14.658 1.00 79.69 83 ASP A C 1
ATOM 671 O O . ASP A 1 83 ? 4.800 -4.065 -15.741 1.00 79.69 83 ASP A O 1
ATOM 675 N N . ARG A 1 84 ? 3.132 -3.471 -14.376 1.00 81.06 84 ARG A N 1
ATOM 676 C CA . ARG A 1 84 ? 2.490 -2.580 -15.360 1.00 81.06 84 ARG A CA 1
ATOM 677 C C . ARG A 1 84 ? 3.392 -1.457 -15.853 1.00 81.06 84 ARG A C 1
ATOM 679 O O . ARG A 1 84 ? 3.336 -1.093 -17.028 1.00 81.06 84 ARG A O 1
ATOM 686 N N . ILE A 1 85 ? 4.186 -0.856 -14.968 1.00 78.25 85 ILE A N 1
ATOM 687 C CA . ILE A 1 85 ? 5.158 0.176 -15.351 1.00 78.25 85 ILE A CA 1
ATOM 688 C C . ILE A 1 85 ? 6.216 -0.435 -16.279 1.00 78.25 85 ILE A C 1
ATOM 690 O O . ILE A 1 85 ? 6.545 0.157 -17.311 1.00 78.25 85 ILE A O 1
ATOM 694 N N . SER A 1 86 ? 6.691 -1.638 -15.954 1.00 76.00 86 SER A N 1
ATOM 695 C CA . SER A 1 86 ? 7.668 -2.378 -16.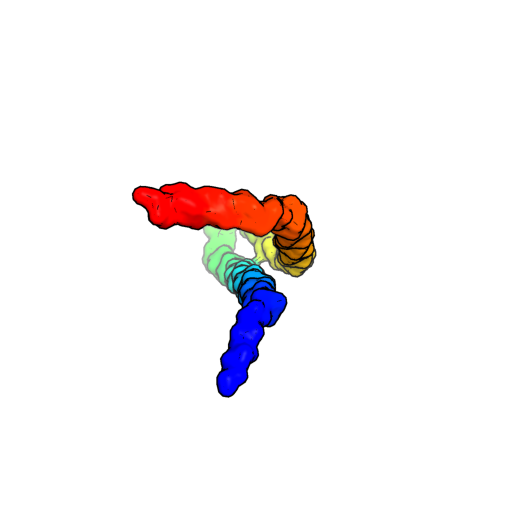756 1.00 76.00 86 SER A CA 1
ATOM 696 C C . SER A 1 86 ? 7.117 -2.746 -18.138 1.00 76.00 86 SER A C 1
ATOM 698 O O . SER A 1 86 ? 7.803 -2.577 -19.148 1.00 76.00 86 SER A O 1
ATOM 700 N N . GLU A 1 87 ? 5.862 -3.189 -18.211 1.00 82.62 87 GLU A N 1
ATOM 701 C CA . GLU A 1 87 ? 5.177 -3.537 -19.456 1.00 82.62 87 GLU A CA 1
ATOM 702 C C . GLU A 1 87 ? 4.950 -2.305 -20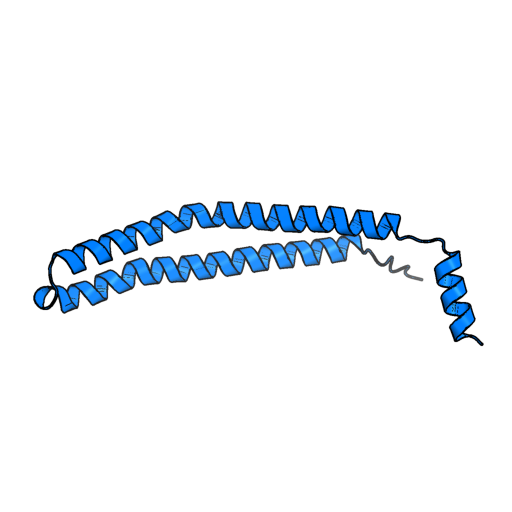.346 1.00 82.62 87 GLU A C 1
ATOM 704 O O . GLU A 1 87 ? 5.333 -2.301 -21.519 1.00 82.62 87 GLU A O 1
ATOM 709 N N . ARG A 1 88 ? 4.427 -1.205 -19.781 1.00 78.00 88 ARG A N 1
ATOM 710 C CA . ARG A 1 88 ? 4.254 0.066 -20.509 1.00 78.00 88 ARG A CA 1
ATOM 711 C C . ARG A 1 88 ? 5.568 0.577 -21.091 1.00 78.00 88 ARG A C 1
ATOM 713 O O . ARG A 1 88 ? 5.572 1.110 -22.200 1.00 78.00 88 ARG A O 1
ATOM 720 N N . ARG A 1 89 ? 6.683 0.389 -20.378 1.00 70.94 89 ARG A N 1
ATOM 721 C CA . ARG A 1 89 ? 8.015 0.732 -20.883 1.00 70.94 89 ARG A CA 1
ATOM 722 C C . ARG A 1 89 ? 8.410 -0.131 -22.076 1.00 70.94 89 ARG A C 1
ATOM 724 O O . ARG A 1 89 ? 8.867 0.427 -23.066 1.00 70.94 89 ARG A O 1
ATOM 731 N N . ARG A 1 90 ? 8.241 -1.459 -22.011 1.00 78.38 90 ARG A N 1
ATOM 732 C CA . ARG A 1 90 ? 8.551 -2.355 -23.147 1.00 78.38 90 ARG A CA 1
ATOM 733 C C . ARG A 1 90 ? 7.795 -1.927 -24.400 1.00 78.38 90 ARG A C 1
ATOM 735 O O . ARG A 1 90 ? 8.389 -1.836 -25.468 1.00 78.38 90 ARG A O 1
ATOM 742 N N . ILE A 1 91 ? 6.519 -1.583 -24.240 1.00 81.81 91 ILE A N 1
ATOM 743 C CA . ILE A 1 91 ? 5.682 -1.072 -25.328 1.00 81.81 91 ILE A CA 1
ATOM 744 C C . ILE A 1 91 ? 6.232 0.257 -25.862 1.00 81.81 91 ILE A C 1
ATOM 746 O O . ILE A 1 91 ? 6.348 0.420 -27.070 1.00 81.81 91 ILE A O 1
ATOM 750 N N . MET A 1 92 ? 6.599 1.202 -24.991 1.00 74.62 92 MET A N 1
ATOM 751 C CA . MET A 1 92 ? 7.131 2.504 -25.411 1.00 74.62 92 MET A CA 1
ATOM 752 C C . MET A 1 92 ? 8.500 2.391 -26.101 1.00 74.62 92 MET A C 1
ATOM 754 O O . MET A 1 92 ? 8.719 3.050 -27.109 1.00 74.62 92 MET A O 1
ATOM 758 N N . ILE A 1 93 ? 9.398 1.531 -25.610 1.00 74.00 93 ILE A N 1
ATOM 759 C CA . ILE A 1 93 ? 10.698 1.264 -26.246 1.00 74.00 93 ILE A CA 1
ATOM 760 C C . ILE A 1 93 ? 10.495 0.636 -27.624 1.00 74.00 93 ILE A C 1
ATOM 762 O O . ILE A 1 93 ? 11.122 1.078 -28.581 1.00 74.00 93 ILE A O 1
ATOM 766 N N . ASN A 1 94 ? 9.607 -0.354 -27.745 1.00 75.75 94 ASN A N 1
ATOM 767 C CA . ASN A 1 94 ? 9.301 -0.958 -29.040 1.00 75.75 94 ASN A CA 1
ATOM 768 C C . ASN A 1 94 ? 8.703 0.070 -30.004 1.00 75.75 94 ASN A C 1
ATOM 770 O O . ASN A 1 94 ? 9.147 0.137 -31.142 1.00 75.75 94 ASN A O 1
ATOM 774 N N . LYS A 1 95 ? 7.801 0.937 -29.527 1.00 77.12 95 LYS A N 1
ATOM 775 C CA . LYS A 1 95 ? 7.269 2.050 -30.323 1.00 77.12 95 LYS A CA 1
ATOM 776 C C . LYS A 1 95 ? 8.348 3.023 -30.780 1.00 77.12 95 LYS A C 1
ATOM 778 O O . LYS A 1 95 ? 8.313 3.421 -31.928 1.00 77.12 95 LYS A O 1
ATOM 783 N N . LEU A 1 96 ? 9.300 3.396 -29.923 1.00 66.62 96 LEU A N 1
ATOM 784 C CA . LEU A 1 96 ? 10.413 4.283 -30.296 1.00 66.62 96 LEU A CA 1
ATOM 785 C C . LEU A 1 96 ? 11.390 3.610 -31.270 1.00 66.62 96 LEU A C 1
ATOM 787 O O . LEU A 1 96 ? 11.957 4.271 -32.133 1.00 66.62 96 LEU A O 1
ATOM 791 N N . LYS A 1 97 ? 11.573 2.292 -31.148 1.00 64.12 97 LYS A N 1
ATOM 792 C CA . LYS A 1 97 ? 12.377 1.491 -32.076 1.00 64.12 97 LYS A CA 1
ATOM 793 C C . LYS A 1 97 ? 11.693 1.339 -33.440 1.00 64.12 97 LYS A C 1
ATOM 795 O O . LYS A 1 97 ? 12.375 1.332 -34.454 1.00 64.12 97 LYS A O 1
ATOM 800 N N . GLU A 1 98 ? 10.364 1.251 -33.467 1.00 64.88 98 GLU A N 1
ATOM 801 C CA . GLU A 1 98 ? 9.552 1.273 -34.695 1.00 64.88 98 GLU A CA 1
ATOM 802 C C . GLU A 1 98 ? 9.430 2.687 -35.287 1.00 64.88 98 GLU A C 1
ATOM 804 O O . GLU A 1 98 ? 9.467 2.834 -36.501 1.00 64.88 98 GLU A O 1
ATOM 809 N N . GLN A 1 99 ? 9.366 3.726 -34.444 1.00 58.53 99 GLN A N 1
ATOM 810 C CA . GLN A 1 99 ? 9.464 5.152 -34.800 1.00 58.53 99 GLN A CA 1
ATOM 811 C C . GLN A 1 99 ? 10.903 5.622 -35.019 1.00 58.53 99 GLN A C 1
ATOM 813 O O . GLN A 1 99 ? 11.141 6.824 -35.124 1.00 58.53 99 GLN A O 1
ATOM 818 N N . THR A 1 100 ? 11.881 4.718 -35.123 1.00 51.50 100 THR A N 1
ATOM 819 C CA . THR A 1 100 ? 13.137 5.071 -35.793 1.00 51.50 100 THR A CA 1
ATOM 820 C C . THR A 1 100 ? 12.828 5.161 -37.291 1.00 51.50 100 THR A C 1
ATOM 822 O O . THR A 1 100 ? 13.245 4.331 -38.094 1.00 51.50 100 THR A O 1
ATOM 825 N N . GLU A 1 101 ? 11.991 6.149 -37.619 1.00 55.00 101 GLU A N 1
ATOM 826 C CA . GLU A 1 101 ? 11.849 6.770 -38.917 1.00 55.00 101 GLU A CA 1
ATOM 827 C C . GLU A 1 101 ? 13.251 7.066 -39.438 1.00 55.00 101 GLU A C 1
ATOM 829 O O . GLU A 1 101 ? 14.177 7.372 -38.674 1.00 55.00 101 GLU A O 1
ATOM 834 N N . SER A 1 102 ? 13.393 6.833 -40.741 1.00 59.94 102 SER A N 1
ATOM 835 C CA . SER A 1 102 ? 14.645 6.790 -41.482 1.00 59.94 102 SER A CA 1
ATOM 836 C C . SER A 1 102 ? 15.555 7.941 -41.068 1.00 59.94 102 SER A C 1
ATOM 838 O O . SER A 1 102 ? 15.083 9.054 -40.846 1.00 59.94 102 SER A O 1
ATOM 840 N N . ALA A 1 103 ? 16.869 7.711 -41.013 1.00 58.16 103 ALA A N 1
ATOM 841 C CA . ALA A 1 103 ? 17.845 8.787 -40.832 1.00 58.16 103 ALA A CA 1
ATOM 842 C C . ALA A 1 103 ? 17.530 10.008 -41.732 1.00 58.16 103 ALA A C 1
ATOM 844 O O . ALA A 1 103 ? 17.777 11.145 -41.334 1.00 58.16 103 ALA A O 1
ATOM 845 N N . ASP A 1 104 ? 16.895 9.762 -42.882 1.00 58.38 104 ASP A N 1
ATOM 846 C CA . ASP A 1 104 ? 16.346 10.745 -43.814 1.00 58.38 104 ASP A CA 1
ATOM 847 C C . ASP A 1 104 ? 15.372 11.765 -43.196 1.00 58.38 104 ASP A C 1
ATOM 849 O O . ASP A 1 104 ? 15.502 12.945 -43.503 1.00 58.38 104 ASP A O 1
ATOM 853 N N . ASP A 1 105 ? 14.456 11.391 -42.294 1.00 63.50 105 ASP A N 1
ATOM 854 C CA . ASP A 1 105 ? 13.513 12.345 -41.673 1.00 63.50 105 ASP A CA 1
ATOM 855 C C . ASP A 1 105 ? 14.223 13.264 -40.665 1.00 63.50 105 ASP A C 1
ATOM 857 O O . ASP A 1 105 ? 13.918 14.457 -40.544 1.00 63.50 105 ASP A O 1
ATOM 861 N N . HIS A 1 106 ? 15.249 12.743 -39.983 1.00 62.88 106 HIS A N 1
ATOM 862 C CA . HIS A 1 106 ? 16.091 13.544 -39.097 1.00 62.88 106 HIS A CA 1
ATOM 863 C C . HIS A 1 106 ? 16.969 14.520 -39.895 1.00 62.88 106 HIS A C 1
ATOM 865 O O . HIS A 1 106 ? 17.057 15.697 -39.533 1.00 62.88 106 HIS A O 1
ATOM 871 N N . PHE A 1 107 ? 17.556 14.075 -41.013 1.00 64.56 107 PHE A N 1
ATOM 872 C CA . PHE A 1 107 ? 18.320 14.938 -41.919 1.00 64.56 107 PHE A CA 1
ATOM 873 C C . PHE A 1 107 ? 17.439 15.977 -42.626 1.00 64.56 107 PHE A C 1
ATOM 875 O O . PHE A 1 107 ? 17.845 17.136 -42.708 1.00 64.56 107 PHE A O 1
ATOM 882 N N . ALA A 1 108 ? 16.215 15.622 -43.026 1.00 68.00 108 ALA A N 1
ATOM 883 C CA . ALA A 1 108 ? 15.247 16.555 -43.603 1.00 68.00 108 ALA A CA 1
ATOM 884 C C . ALA A 1 108 ? 14.861 17.662 -42.610 1.00 68.00 108 ALA A C 1
ATOM 886 O O . ALA A 1 108 ? 14.765 18.832 -42.980 1.00 68.00 108 ALA A O 1
ATOM 887 N N . SER A 1 109 ? 14.706 17.325 -41.324 1.00 66.94 109 SER A N 1
ATOM 888 C CA . SER A 1 109 ? 14.448 18.332 -40.288 1.00 66.94 109 SER A CA 1
ATOM 889 C C . SER A 1 109 ? 15.641 19.274 -40.065 1.00 66.94 109 SER A C 1
ATOM 891 O O . SER A 1 109 ? 15.448 20.472 -39.867 1.00 66.94 109 SER A O 1
ATOM 893 N N . LEU A 1 110 ? 16.876 18.769 -40.159 1.00 65.38 110 LEU A N 1
ATOM 894 C CA . LEU A 1 110 ? 18.100 19.569 -40.053 1.00 65.38 110 LEU A CA 1
ATOM 895 C C . LEU A 1 110 ? 18.290 20.497 -41.260 1.00 65.38 110 LEU A C 1
ATOM 897 O O . LEU A 1 110 ? 18.706 21.638 -41.079 1.00 65.38 110 LEU A O 1
ATOM 901 N N . GLU A 1 111 ? 17.942 20.055 -42.468 1.00 71.12 111 GLU A N 1
ATOM 902 C CA . GLU A 1 111 ? 18.030 20.867 -43.689 1.00 71.12 111 GLU A CA 1
ATOM 903 C C . GLU A 1 111 ? 17.084 22.082 -43.654 1.00 71.12 111 GLU A C 1
ATOM 905 O O . GLU A 1 111 ? 17.445 23.160 -44.122 1.00 71.12 111 GLU A O 1
ATOM 910 N N . ILE A 1 112 ? 15.914 21.950 -43.017 1.00 73.69 112 ILE A N 1
ATOM 911 C CA . ILE A 1 112 ? 14.966 23.060 -42.809 1.00 73.69 112 ILE A CA 1
ATOM 912 C C . ILE A 1 112 ? 15.533 24.125 -41.855 1.00 73.69 112 ILE A C 1
ATOM 914 O O . ILE A 1 112 ? 15.248 25.305 -42.029 1.00 73.69 112 ILE A O 1
ATOM 918 N N . TYR A 1 113 ? 16.335 23.731 -40.861 1.00 62.69 113 TYR A N 1
ATOM 919 C CA . TYR A 1 113 ? 16.947 24.657 -39.897 1.00 62.69 113 TYR A CA 1
ATOM 920 C C . TYR A 1 113 ? 18.246 25.308 -40.393 1.00 62.69 113 TYR A C 1
ATOM 922 O O . TYR A 1 113 ? 18.653 26.335 -39.854 1.00 62.69 113 TYR A O 1
ATOM 930 N N . TRP A 1 114 ? 18.908 24.712 -41.385 1.00 61.34 114 TRP A N 1
ATOM 931 C CA . TRP A 1 114 ? 20.158 25.213 -41.970 1.00 61.34 114 TRP A CA 1
ATOM 932 C C . TRP A 1 114 ? 19.956 26.130 -43.188 1.00 61.34 114 TRP A C 1
ATOM 934 O O . TRP A 1 114 ? 20.940 26.546 -43.804 1.00 61.34 114 TRP A O 1
ATOM 944 N N . ARG A 1 115 ? 18.705 26.459 -43.523 1.00 41.69 115 ARG A N 1
ATOM 945 C CA . ARG A 1 115 ? 18.326 27.366 -44.610 1.00 41.69 115 ARG A CA 1
ATOM 946 C C . ARG A 1 115 ? 17.788 28.687 -44.072 1.00 41.69 115 ARG A C 1
ATOM 948 O O . ARG A 1 115 ? 18.095 29.718 -44.708 1.00 41.69 115 ARG A O 1
#

InterPro domains:
  IPR000344 7TM GPCR, serpentine receptor class a (Sra) [PF02117] (6-114)

pLDDT: mean 75.62, std 12.08, range [38.22, 90.12]

Foldseek 3Di:
DDPPVVPPVVVVVVVLVVVLVVLVVVLVVVLVVLVCCLPVVLVVVVVCVVVDDPVVSVVSNVVSVVSNVVNVCSVVVSVVVSVVVVVVVVVVVVVVVVVPDDVVVVVVVVVVVVD

Organism: Caenorhabditis brenneri (NCBI:txid135651)